Protein AF-A0A450UM83-F1 (afdb_monomer)

pLDDT: mean 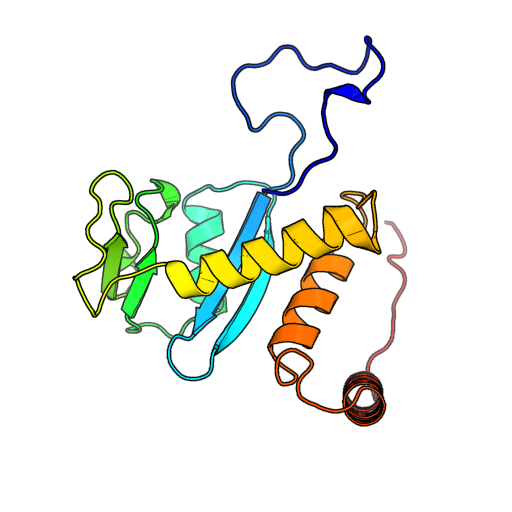79.52, std 19.43, range [33.66, 97.25]

Organism: NCBI:txid2126342

Solvent-accessible surface area (backbone atoms only — not comparable to full-atom values): 10551 Å² total; per-residue (Å²): 101,57,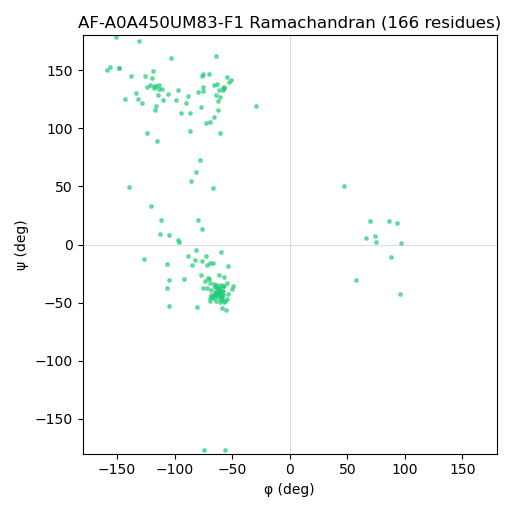63,78,64,75,88,78,53,60,79,94,72,61,78,94,60,74,87,94,54,83,87,44,50,34,54,52,72,51,56,46,84,87,84,54,46,49,50,61,48,70,37,96,60,74,44,40,68,58,47,47,50,58,43,62,80,72,42,68,78,63,43,78,46,72,42,60,78,54,72,29,61,66,62,43,53,80,73,45,30,44,66,48,68,38,69,84,91,50,94,71,88,77,52,97,82,65,73,58,64,70,53,51,51,54,52,51,52,54,52,48,41,42,67,74,74,58,69,65,78,54,78,94,51,41,54,62,52,44,51,52,51,32,49,41,50,56,53,55,58,70,72,49,56,67,68,62,52,49,52,52,52,54,60,70,42,66,96,61,76,91,73,76,86,76,84,128

InterPro domains:
  IPR024445 ISXO2-like transposase domain [PF12762] (6-138)
  IPR024445 ISXO2-like transposase domain [SM01126] (1-138)
  IPR053164 IS1016-like transposase [PTHR47163] (12-142)

Nearest PDB structures (foldseek):
  3hph-assembly1_C  TM=6.020E-01  e=1.389E-03  Visna/maedi virus EV1 KV1772
  3hpg-assembly3_D  TM=5.990E-01  e=3.647E-03  Visna/maedi virus EV1 KV1772
  8t5b-assembly1_B  TM=5.863E-01  e=1.239E-02  Human immunodeficiency virus 1
  5tsr-assembly1_C  TM=3.150E-01  e=8.673E-01  Homo sapiens
  1r6h-assembly1_A  TM=2.202E-01  e=7.150E-01  Homo sapiens

Mean predicted aligned error: 9.73 Å

Radius of gyration: 18.13 Å; Cα contacts (8 Å, |Δi|>4): 156; chains: 1; bounding box: 44×52×47 Å

Structure (mmCIF, N/CA/C/O backbone):
data_AF-A0A450UM83-F1
#
_entry.id   AF-A0A450UM83-F1
#
loop_
_atom_site.group_PDB
_atom_site.id
_atom_site.type_symbol
_atom_site.label_atom_id
_atom_site.label_alt_id
_atom_site.label_comp_id
_atom_site.label_asym_id
_atom_site.label_entity_id
_atom_site.label_seq_id
_atom_site.pdbx_PDB_ins_code
_atom_site.Cartn_x
_atom_site.Cartn_y
_atom_site.Cartn_z
_atom_site.occupancy
_atom_site.B_iso_or_equiv
_atom_site.auth_seq_id
_atom_site.auth_comp_id
_atom_site.auth_asym_id
_atom_site.auth_atom_id
_atom_site.pdbx_PDB_model_num
ATOM 1 N N . MET A 1 1 ? 5.586 0.753 8.934 1.00 50.22 1 MET A N 1
ATOM 2 C CA . MET A 1 1 ? 6.547 1.752 9.469 1.00 50.22 1 MET A CA 1
ATOM 3 C C . MET A 1 1 ? 7.963 1.408 9.033 1.00 50.22 1 MET A C 1
ATOM 5 O O . MET A 1 1 ? 8.400 0.283 9.270 1.00 50.22 1 MET A O 1
ATOM 9 N N . LEU A 1 2 ? 8.671 2.368 8.437 1.00 37.97 2 LEU A N 1
ATOM 10 C CA . LEU A 1 2 ? 10.091 2.274 8.068 1.00 37.97 2 LEU A CA 1
ATOM 11 C C . LEU A 1 2 ? 10.855 3.401 8.763 1.00 37.97 2 LEU A C 1
ATOM 13 O O . LEU A 1 2 ? 10.357 4.521 8.864 1.00 37.97 2 LEU A O 1
ATOM 17 N N . ALA A 1 3 ? 12.029 3.092 9.313 1.00 38.59 3 ALA A N 1
ATOM 18 C CA . ALA A 1 3 ? 12.852 4.088 9.984 1.00 38.59 3 ALA A CA 1
ATOM 19 C C . ALA A 1 3 ? 14.315 3.678 10.086 1.00 38.59 3 ALA A C 1
ATOM 21 O O . ALA A 1 3 ? 14.638 2.505 10.279 1.00 38.59 3 ALA A O 1
ATOM 22 N N . GLU A 1 4 ? 15.162 4.700 10.095 1.00 33.66 4 GLU A N 1
ATOM 23 C CA . GLU A 1 4 ? 16.556 4.634 10.499 1.00 33.66 4 GLU A CA 1
ATOM 24 C C . GLU A 1 4 ? 16.690 4.109 11.943 1.00 33.66 4 GLU A C 1
ATOM 26 O O . GLU A 1 4 ? 15.942 4.495 12.854 1.00 33.66 4 GLU A O 1
ATOM 31 N N . LYS A 1 5 ? 17.637 3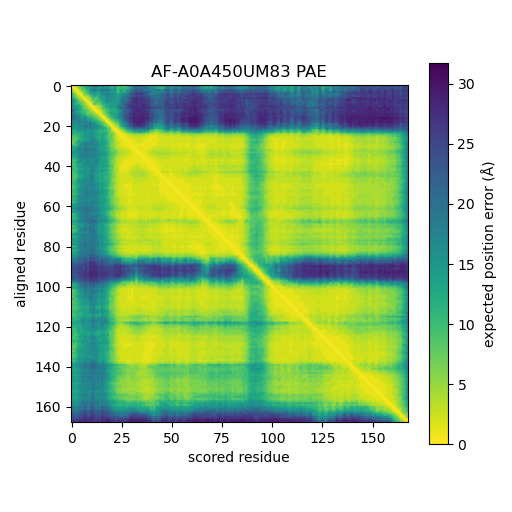.191 12.180 1.00 34.56 5 LYS A N 1
ATOM 32 C CA . LYS A 1 5 ? 17.867 2.613 13.514 1.00 34.56 5 LYS A CA 1
ATOM 33 C C . LYS A 1 5 ? 18.287 3.724 14.487 1.00 34.56 5 LYS A C 1
ATOM 35 O O . LYS A 1 5 ? 19.329 4.346 14.310 1.00 34.56 5 LYS A O 1
ATOM 40 N N . LYS A 1 6 ? 17.549 3.897 15.597 1.00 38.41 6 LYS A N 1
ATOM 41 C CA . LYS A 1 6 ? 17.867 4.867 16.676 1.00 38.41 6 LYS A CA 1
ATOM 42 C C . LYS A 1 6 ? 19.289 4.731 17.254 1.00 38.41 6 LYS A C 1
ATOM 44 O O . LYS A 1 6 ? 19.766 5.672 17.886 1.00 38.41 6 LYS A O 1
ATOM 49 N N . LYS A 1 7 ? 19.963 3.590 17.047 1.00 35.62 7 LYS A N 1
ATOM 50 C CA . LYS A 1 7 ? 21.360 3.364 17.454 1.00 35.62 7 LYS A CA 1
ATOM 51 C C . LYS A 1 7 ? 22.336 4.335 16.763 1.00 35.62 7 LYS A C 1
ATOM 53 O O . LYS A 1 7 ? 23.326 4.693 17.383 1.00 35.62 7 LYS A O 1
ATOM 58 N N . ASN A 1 8 ? 21.995 4.842 15.573 1.00 46.19 8 ASN A N 1
ATOM 59 C CA . ASN A 1 8 ? 22.863 5.708 14.762 1.00 46.19 8 ASN A CA 1
ATOM 60 C C . ASN A 1 8 ? 22.580 7.218 14.932 1.00 46.19 8 ASN A C 1
ATOM 62 O O . ASN A 1 8 ? 23.196 8.039 14.260 1.00 46.19 8 ASN A O 1
ATOM 66 N N . LYS A 1 9 ? 21.658 7.621 15.824 1.00 43.34 9 LYS A N 1
ATOM 67 C CA . LYS A 1 9 ? 21.389 9.045 16.105 1.00 43.34 9 LYS A CA 1
ATOM 68 C C . LYS A 1 9 ? 22.309 9.576 17.209 1.00 43.34 9 LYS A C 1
ATOM 70 O O . LYS A 1 9 ? 22.338 9.015 18.306 1.00 43.34 9 LYS A O 1
ATOM 75 N N . HIS A 1 10 ? 22.983 10.697 16.928 1.00 42.69 10 HIS A N 1
ATOM 76 C CA . HIS A 1 10 ? 23.753 11.485 17.898 1.00 42.69 10 HIS A CA 1
ATOM 77 C C . HIS A 1 10 ? 22.906 11.802 19.142 1.00 42.69 10 HIS A C 1
ATOM 79 O O . HIS A 1 10 ? 21.707 12.069 19.022 1.00 42.69 10 HIS A O 1
ATOM 85 N N . GLY A 1 11 ? 23.523 11.764 20.330 1.00 50.34 11 GLY A N 1
ATOM 86 C CA . GLY A 1 11 ? 22.839 11.817 21.633 1.00 50.34 11 GLY A CA 1
ATOM 87 C C . GLY A 1 11 ? 21.824 12.955 21.777 1.00 50.34 11 GLY A C 1
ATOM 88 O O . GLY A 1 11 ? 20.723 12.722 22.270 1.00 50.34 11 GLY A O 1
ATOM 89 N N . ASN A 1 12 ? 22.133 14.131 21.224 1.00 51.12 12 ASN A N 1
ATOM 90 C CA . ASN A 1 12 ? 21.273 15.318 21.278 1.00 51.12 12 ASN A CA 1
ATOM 91 C C . ASN A 1 12 ? 20.020 15.265 20.380 1.00 51.12 12 ASN A C 1
ATOM 93 O O . ASN A 1 12 ? 19.141 16.107 20.503 1.00 51.12 12 ASN A O 1
ATOM 97 N N . LYS A 1 13 ? 19.900 14.277 19.480 1.00 52.06 13 LYS A N 1
ATOM 98 C CA . LYS A 1 13 ? 18.728 14.084 18.598 1.00 52.06 13 LYS A CA 1
ATOM 99 C C . LYS A 1 13 ? 17.830 12.916 19.034 1.00 52.06 13 LYS A C 1
ATOM 101 O O . LYS A 1 13 ? 16.921 12.517 18.297 1.00 52.06 13 LYS A O 1
ATOM 106 N N . LYS A 1 14 ? 18.079 12.317 20.205 1.00 47.97 14 LYS A N 1
ATOM 107 C CA . LYS A 1 14 ? 17.254 11.226 20.748 1.00 47.97 14 LYS A CA 1
ATOM 108 C C . LYS A 1 14 ? 16.076 11.794 21.542 1.00 47.97 14 LYS A C 1
ATOM 110 O O . LYS A 1 14 ? 16.195 12.075 22.727 1.00 47.97 14 LYS A O 1
ATOM 115 N N . LEU A 1 15 ? 14.910 11.884 20.902 1.00 51.03 15 LEU A N 1
ATOM 116 C CA . LEU A 1 15 ? 13.649 12.169 21.592 1.00 51.03 15 LEU A CA 1
ATOM 117 C C . LEU A 1 15 ? 13.331 11.037 22.589 1.00 51.03 15 LEU A C 1
ATOM 119 O O . LEU A 1 15 ? 13.133 9.880 22.189 1.00 51.03 15 LEU A O 1
ATOM 123 N N . ARG A 1 16 ? 13.306 11.382 23.883 1.00 43.75 16 ARG A N 1
ATOM 124 C CA . ARG A 1 16 ? 12.926 10.517 25.013 1.00 43.75 16 ARG A CA 1
ATOM 125 C C . ARG A 1 16 ? 11.401 10.457 25.149 1.00 43.75 16 ARG A C 1
ATOM 127 O O . ARG A 1 16 ? 10.838 10.887 26.142 1.00 43.75 16 ARG A O 1
ATOM 134 N N . ALA A 1 17 ? 10.732 9.939 24.130 1.00 44.69 17 ALA A N 1
ATOM 135 C CA . ALA A 1 17 ? 9.316 9.597 24.203 1.00 44.69 17 ALA A CA 1
ATOM 136 C C . ALA A 1 17 ? 9.160 8.096 23.928 1.00 44.69 17 ALA A C 1
ATOM 138 O O . ALA A 1 17 ? 9.936 7.518 23.156 1.00 44.69 17 ALA A O 1
ATOM 139 N N . GLY A 1 18 ? 8.220 7.474 24.641 1.00 41.22 18 GLY A N 1
ATOM 140 C CA . GLY A 1 18 ? 8.021 6.030 24.755 1.00 41.22 18 GLY A CA 1
ATOM 141 C C . GLY A 1 18 ? 7.817 5.255 23.443 1.00 41.22 18 GLY A C 1
ATOM 142 O O . GLY A 1 18 ? 7.944 5.763 22.331 1.00 41.22 18 GLY A O 1
ATOM 143 N N . ARG A 1 19 ? 7.570 3.951 23.620 1.00 40.50 19 ARG A N 1
ATOM 144 C CA . ARG A 1 19 ? 7.626 2.852 22.636 1.00 40.50 19 ARG A CA 1
ATOM 145 C C . ARG A 1 19 ? 7.330 3.234 21.168 1.00 40.50 19 ARG A C 1
ATOM 147 O O . ARG A 1 19 ? 6.223 3.576 20.782 1.00 40.50 19 ARG A O 1
ATOM 154 N N . GLY A 1 20 ? 8.329 2.998 20.312 1.00 45.00 20 GLY A N 1
ATOM 155 C CA . GLY A 1 20 ? 8.117 2.434 18.972 1.00 45.00 20 GLY A CA 1
ATOM 156 C C . GLY A 1 20 ? 8.015 3.385 17.775 1.00 45.00 20 GLY A C 1
ATOM 157 O O . GLY A 1 20 ? 8.634 3.070 16.753 1.00 45.00 20 GLY A O 1
ATOM 158 N N . ALA A 1 21 ? 7.304 4.512 17.882 1.00 49.56 21 ALA A N 1
ATOM 159 C CA . ALA A 1 21 ? 6.915 5.332 16.718 1.00 49.56 21 ALA A CA 1
ATOM 160 C C . ALA A 1 21 ? 7.688 6.654 16.552 1.00 49.56 21 ALA A C 1
ATOM 162 O O . ALA A 1 21 ? 7.711 7.233 15.470 1.00 49.56 21 ALA A O 1
ATOM 163 N N . VAL A 1 22 ? 8.367 7.128 17.599 1.00 45.16 22 VAL A N 1
ATOM 164 C CA . VAL A 1 22 ? 8.997 8.456 17.594 1.00 45.16 22 VAL A CA 1
ATOM 165 C C . VAL A 1 22 ? 10.137 8.521 16.570 1.00 45.16 22 VAL A C 1
ATOM 167 O O . VAL A 1 22 ? 11.195 7.907 16.767 1.00 45.16 22 VAL A O 1
ATOM 170 N N . GLY A 1 23 ? 9.909 9.282 15.496 1.00 58.28 23 GLY A N 1
ATOM 171 C CA . GLY A 1 23 ? 10.834 9.483 14.378 1.00 58.28 23 GLY A CA 1
ATOM 172 C C . GLY A 1 23 ? 10.756 8.426 13.273 1.00 58.28 23 GLY A C 1
ATOM 173 O O . GLY A 1 23 ? 11.740 8.265 12.551 1.00 58.28 23 GLY A O 1
ATOM 174 N N . LYS A 1 24 ? 9.648 7.678 13.170 1.00 71.50 24 LYS A N 1
ATOM 175 C CA . LYS A 1 24 ? 9.405 6.707 12.094 1.00 71.50 24 LYS A CA 1
ATOM 176 C C . LYS A 1 24 ? 8.285 7.191 11.182 1.00 71.50 24 LYS A C 1
ATOM 178 O O . LYS A 1 24 ? 7.226 7.549 11.683 1.00 71.50 24 LYS A O 1
ATOM 183 N N . GLN A 1 25 ? 8.491 7.117 9.870 1.00 84.81 25 GLN A N 1
ATOM 184 C CA . GLN A 1 25 ? 7.424 7.393 8.914 1.00 84.81 25 GLN A CA 1
ATOM 185 C C . GLN A 1 25 ? 6.516 6.161 8.797 1.00 84.81 25 GLN A C 1
ATOM 187 O O . GLN A 1 25 ? 6.985 5.016 8.655 1.00 84.81 25 GLN A O 1
ATOM 192 N N . ALA A 1 26 ? 5.207 6.381 8.890 1.00 89.38 26 ALA A N 1
ATOM 193 C CA . ALA A 1 26 ? 4.226 5.345 8.628 1.00 89.38 26 ALA A CA 1
ATOM 194 C C . ALA A 1 26 ? 4.086 5.131 7.115 1.00 89.38 26 ALA A C 1
ATOM 196 O O . ALA A 1 26 ? 4.237 6.044 6.310 1.00 89.38 26 ALA A O 1
ATOM 197 N N . VAL A 1 27 ? 3.858 3.874 6.746 1.00 91.31 27 VAL A N 1
ATOM 198 C CA . VAL A 1 27 ? 3.611 3.454 5.367 1.00 91.31 27 VAL A CA 1
ATOM 199 C C . VAL A 1 27 ? 2.414 2.535 5.433 1.00 91.31 27 VAL A C 1
ATOM 201 O O . VAL A 1 27 ? 2.397 1.632 6.279 1.00 91.31 27 VAL A O 1
ATOM 204 N N . VAL A 1 28 ? 1.441 2.807 4.579 1.00 93.62 28 VAL A N 1
ATOM 205 C CA . VAL A 1 28 ? 0.189 2.068 4.458 1.00 93.62 28 VAL A CA 1
ATOM 206 C C . VAL A 1 28 ? 0.131 1.497 3.052 1.00 93.62 28 VAL A C 1
ATOM 208 O O . VAL A 1 28 ? 0.717 2.054 2.124 1.00 93.62 28 VAL A O 1
ATOM 211 N N . GLY A 1 29 ? -0.514 0.348 2.897 1.00 94.69 29 GLY A N 1
ATOM 212 C CA . GLY A 1 29 ? -0.662 -0.272 1.596 1.00 94.69 29 GLY A CA 1
ATOM 213 C C . GLY A 1 29 ? -1.849 -1.208 1.533 1.00 94.69 29 GLY A C 1
ATOM 214 O O . GLY A 1 29 ? -2.263 -1.782 2.539 1.00 94.69 29 GLY A O 1
ATOM 215 N N . ILE A 1 30 ? -2.357 -1.346 0.319 1.00 95.62 30 ILE A N 1
ATOM 216 C CA . ILE A 1 30 ? -3.451 -2.210 -0.085 1.00 95.62 30 ILE A CA 1
ATOM 217 C C . ILE A 1 30 ? -2.876 -3.215 -1.063 1.00 95.62 30 ILE A C 1
ATOM 219 O O . ILE A 1 30 ? -2.095 -2.862 -1.949 1.00 95.62 30 ILE A O 1
ATOM 223 N N . ARG A 1 31 ? -3.267 -4.472 -0.895 1.00 94.75 31 ARG A N 1
ATOM 224 C CA . ARG A 1 31 ? -2.978 -5.521 -1.858 1.00 94.75 31 ARG A CA 1
ATOM 225 C C . ARG A 1 31 ? -4.269 -6.233 -2.205 1.00 94.75 31 ARG A C 1
ATOM 227 O O . ARG A 1 31 ? -4.900 -6.811 -1.322 1.00 94.75 31 ARG A O 1
ATOM 234 N N . GLU A 1 32 ? -4.612 -6.226 -3.480 1.00 94.38 32 GLU A N 1
ATOM 235 C CA . GLU A 1 32 ? -5.712 -7.026 -3.998 1.00 94.38 32 GLU A CA 1
ATOM 236 C C . GLU A 1 32 ? -5.365 -8.518 -3.876 1.00 94.38 32 GLU A C 1
ATOM 238 O O . GLU A 1 32 ? -4.223 -8.929 -4.117 1.00 94.38 32 GLU A O 1
ATOM 243 N N . ARG A 1 33 ? -6.322 -9.344 -3.443 1.00 89.50 33 ARG A N 1
ATOM 244 C CA . ARG A 1 33 ? -6.064 -10.768 -3.186 1.00 89.50 33 ARG A CA 1
ATOM 245 C C . ARG A 1 33 ? -5.797 -11.545 -4.471 1.00 89.50 33 ARG A C 1
ATOM 247 O O . ARG A 1 33 ? -4.810 -12.283 -4.497 1.00 89.50 33 ARG A O 1
ATOM 254 N N . ASP A 1 34 ? -6.618 -11.321 -5.493 1.00 88.62 34 ASP A N 1
ATOM 255 C CA . ASP A 1 34 ? -6.659 -12.152 -6.698 1.00 88.62 34 ASP A CA 1
ATOM 256 C C . ASP A 1 34 ? -5.549 -11.788 -7.681 1.00 88.62 34 ASP A C 1
ATOM 258 O O . ASP A 1 34 ? -4.730 -12.631 -8.045 1.00 88.62 34 ASP A O 1
ATOM 262 N N . THR A 1 35 ? -5.449 -10.510 -8.052 1.00 90.88 35 THR A N 1
ATOM 263 C CA . THR A 1 35 ? -4.404 -10.048 -8.981 1.00 90.88 35 THR A CA 1
ATOM 264 C C . THR A 1 35 ? -3.041 -9.915 -8.303 1.00 90.88 35 THR A C 1
ATOM 266 O O . THR A 1 35 ? -1.996 -9.987 -8.950 1.00 90.88 35 THR A O 1
ATOM 269 N N . GLY A 1 36 ? -3.028 -9.695 -6.985 1.00 90.44 36 GLY A N 1
ATOM 270 C CA . GLY A 1 36 ? -1.822 -9.343 -6.247 1.00 90.44 36 GLY A CA 1
ATOM 271 C C . GLY A 1 36 ? -1.346 -7.906 -6.455 1.00 90.44 36 GLY A C 1
ATOM 272 O O . GLY A 1 36 ? -0.267 -7.587 -5.952 1.00 90.44 36 GLY A O 1
ATOM 273 N N . THR A 1 37 ? -2.125 -7.061 -7.140 1.00 94.31 37 THR A N 1
ATOM 274 C CA . THR A 1 37 ? -1.827 -5.638 -7.350 1.00 94.31 37 THR A CA 1
ATOM 275 C C . THR A 1 37 ? -1.671 -4.919 -6.018 1.00 94.31 37 THR A C 1
ATOM 277 O O . THR A 1 37 ? -2.473 -5.092 -5.099 1.00 94.31 37 THR A O 1
ATOM 280 N N . VAL A 1 38 ? -0.626 -4.104 -5.913 1.00 95.94 38 VAL A N 1
ATOM 281 C CA . VAL A 1 38 ? -0.253 -3.375 -4.705 1.00 95.94 38 VAL A CA 1
ATOM 282 C C . VAL A 1 38 ? -0.320 -1.877 -4.952 1.00 95.94 38 VAL A C 1
ATOM 284 O O . VAL A 1 38 ?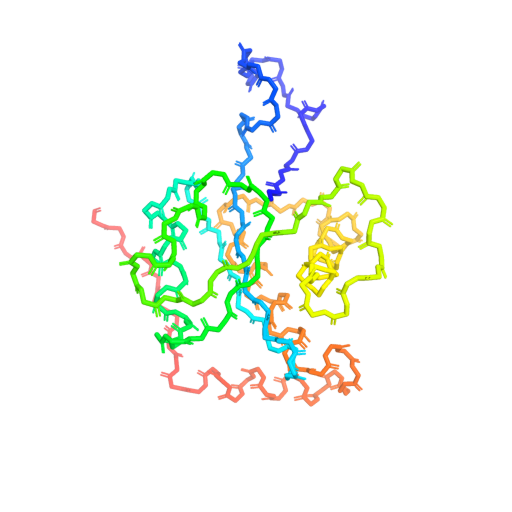 0.249 -1.369 -5.919 1.00 95.94 38 VAL A O 1
ATOM 287 N N . LYS A 1 39 ? -0.923 -1.159 -4.007 1.00 95.69 39 LYS A N 1
ATOM 288 C CA . LYS A 1 39 ? -0.786 0.291 -3.865 1.00 95.69 39 LYS A CA 1
ATOM 289 C C . LYS A 1 39 ? -0.294 0.603 -2.461 1.00 95.69 39 LYS A C 1
ATOM 291 O O . LYS A 1 39 ? -0.768 0.005 -1.501 1.00 95.69 39 LYS A O 1
ATOM 296 N N . ALA A 1 40 ? 0.678 1.493 -2.323 1.00 95.75 40 ALA A N 1
ATOM 297 C CA . ALA A 1 40 ? 1.210 1.873 -1.022 1.00 95.75 40 ALA A CA 1
ATOM 298 C C . ALA A 1 40 ? 1.662 3.329 -1.031 1.00 95.75 40 ALA A C 1
ATOM 300 O O . ALA A 1 40 ? 2.058 3.849 -2.070 1.00 95.75 40 ALA A O 1
ATOM 301 N N . SER A 1 41 ? 1.615 3.973 0.129 1.00 92.56 41 SER A N 1
ATOM 302 C CA . SER A 1 41 ? 2.011 5.367 0.297 1.00 92.56 41 SER A CA 1
ATOM 303 C C . SER A 1 41 ? 2.587 5.613 1.689 1.00 92.56 41 SER A C 1
ATOM 305 O O . SER A 1 41 ? 2.277 4.919 2.666 1.00 92.56 41 SER A O 1
ATOM 307 N N . ALA A 1 42 ? 3.472 6.604 1.782 1.00 92.00 42 ALA A N 1
ATOM 308 C CA . ALA A 1 42 ? 3.880 7.149 3.067 1.00 92.00 42 ALA A CA 1
ATOM 309 C C . ALA A 1 42 ? 2.751 8.033 3.611 1.00 92.00 42 ALA A C 1
ATOM 311 O O . ALA A 1 42 ? 2.204 8.853 2.881 1.00 92.00 42 ALA A O 1
ATOM 312 N N . VAL A 1 43 ? 2.437 7.884 4.896 1.00 89.69 43 VAL A N 1
ATOM 313 C CA . VAL A 1 43 ? 1.388 8.654 5.581 1.00 89.69 43 VAL A CA 1
ATOM 314 C C . VAL A 1 43 ? 1.961 9.325 6.823 1.00 89.69 43 VAL A C 1
ATOM 316 O O . VAL A 1 43 ? 2.860 8.768 7.463 1.00 89.69 43 VAL A O 1
ATOM 319 N N . SER A 1 44 ? 1.481 10.526 7.145 1.00 86.62 44 SER A N 1
ATOM 320 C CA . SER A 1 44 ? 1.907 11.311 8.317 1.00 86.62 44 SER A CA 1
ATOM 321 C C . SER A 1 44 ? 1.586 10.614 9.635 1.00 86.62 44 SER A C 1
ATOM 323 O O . SER A 1 44 ? 2.359 10.683 10.590 1.00 86.62 44 SER A O 1
ATOM 325 N N . ASP A 1 45 ? 0.465 9.906 9.666 1.00 87.81 45 ASP A N 1
ATOM 326 C CA . ASP A 1 45 ? -0.093 9.260 10.840 1.00 87.81 45 ASP A CA 1
ATOM 327 C C . ASP A 1 45 ? -0.902 8.020 10.436 1.00 87.81 45 ASP A C 1
ATOM 329 O O . ASP A 1 45 ? -1.005 7.655 9.269 1.00 87.81 45 ASP A O 1
ATOM 333 N N . THR A 1 46 ? -1.433 7.326 11.436 1.00 90.06 46 THR A N 1
ATOM 334 C CA . THR A 1 46 ? -2.275 6.131 11.253 1.00 90.06 46 THR A CA 1
ATOM 335 C C . THR A 1 46 ? -3.654 6.355 11.865 1.00 90.06 46 THR A C 1
ATOM 337 O O . THR A 1 46 ? -4.258 5.439 12.425 1.00 90.06 46 THR A O 1
ATOM 340 N N . THR A 1 47 ? -4.127 7.603 11.822 1.00 92.69 47 THR A N 1
ATOM 341 C CA . THR A 1 47 ? -5.468 7.958 12.292 1.00 92.69 47 THR A CA 1
ATOM 342 C C . THR A 1 47 ? -6.533 7.272 11.443 1.00 92.69 47 THR A C 1
ATOM 344 O O . THR A 1 47 ? -6.270 6.776 10.344 1.00 92.69 47 THR A O 1
ATOM 347 N N 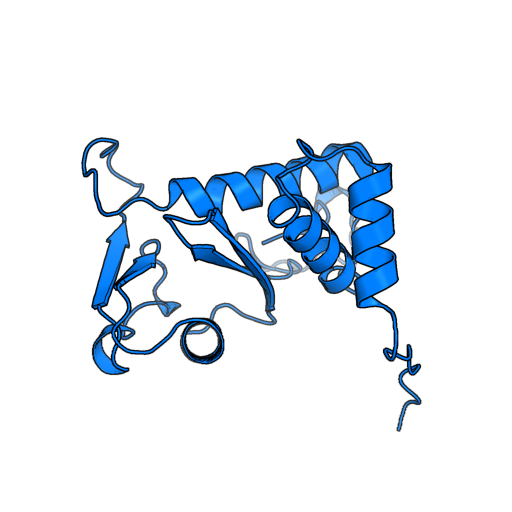. ARG A 1 48 ? -7.750 7.207 11.979 1.00 94.50 48 ARG A N 1
ATOM 348 C CA . ARG A 1 48 ? -8.886 6.605 11.280 1.00 94.50 48 ARG A CA 1
ATOM 349 C C . ARG A 1 48 ? -9.191 7.372 9.999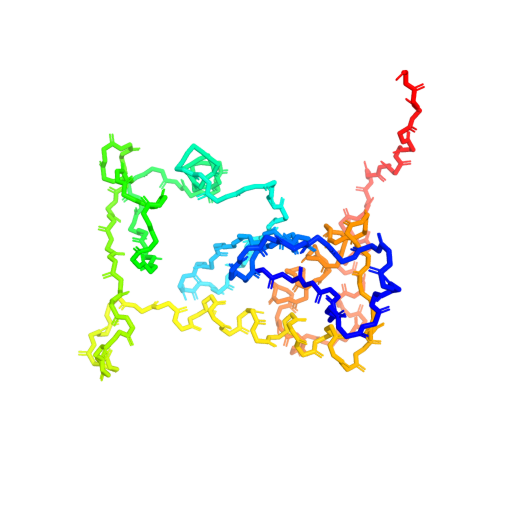 1.00 94.50 48 ARG A C 1
ATOM 351 O O . ARG A 1 48 ? -9.399 6.749 8.972 1.00 94.50 48 ARG A O 1
ATOM 358 N N . GLU A 1 49 ? -9.138 8.696 10.059 1.00 95.06 49 GLU A N 1
ATOM 359 C CA . GLU A 1 49 ? -9.322 9.607 8.932 1.00 95.06 49 GLU A CA 1
ATOM 360 C C . GLU A 1 49 ? -8.348 9.265 7.797 1.00 95.06 49 GLU A C 1
ATOM 362 O O . GLU A 1 49 ? -8.778 8.914 6.702 1.00 95.06 49 GLU A O 1
ATOM 367 N N . THR A 1 50 ? -7.044 9.241 8.090 1.00 93.94 50 THR A N 1
ATOM 368 C CA . THR A 1 50 ? -6.002 8.918 7.104 1.00 93.94 50 THR A CA 1
ATOM 369 C C . THR A 1 50 ? -6.176 7.521 6.505 1.00 93.94 50 THR A C 1
ATOM 371 O O . THR A 1 50 ? -6.039 7.338 5.295 1.00 93.94 50 THR A O 1
ATOM 374 N N . LEU A 1 51 ? -6.476 6.512 7.329 1.00 95.06 51 LEU A N 1
ATOM 375 C CA . LEU A 1 51 ? -6.637 5.136 6.850 1.00 95.06 51 LEU A CA 1
ATOM 376 C C . LEU A 1 51 ? -7.928 4.940 6.048 1.00 95.06 51 LEU A C 1
ATOM 378 O O . LEU A 1 51 ? -7.911 4.207 5.062 1.00 95.06 51 LEU A O 1
ATOM 382 N N . HIS A 1 52 ? -9.024 5.590 6.439 1.00 96.19 52 HIS A N 1
ATOM 383 C CA . HIS A 1 52 ? -10.299 5.533 5.722 1.00 96.19 52 HIS A CA 1
ATOM 384 C C . HIS A 1 52 ? -10.188 6.211 4.360 1.00 96.19 52 HIS A C 1
ATOM 386 O O . HIS A 1 52 ? -10.580 5.589 3.378 1.00 96.19 52 HIS A O 1
ATOM 392 N N . SER A 1 53 ? -9.576 7.399 4.275 1.00 95.62 53 SER A N 1
ATOM 393 C CA . SER A 1 53 ? -9.290 8.064 2.993 1.00 95.62 53 SER A CA 1
ATOM 394 C C . SER A 1 53 ? -8.434 7.190 2.080 1.00 95.62 53 SER A C 1
ATOM 396 O O . SER A 1 53 ? -8.736 7.015 0.905 1.00 95.62 53 SER A O 1
ATOM 398 N N . MET A 1 54 ? -7.400 6.552 2.635 1.00 94.69 54 MET A N 1
ATOM 399 C CA . MET A 1 54 ? -6.546 5.649 1.866 1.00 94.69 54 MET A CA 1
ATOM 400 C C . MET A 1 54 ? -7.337 4.459 1.305 1.00 94.69 54 MET A C 1
ATOM 402 O O . MET A 1 54 ? -7.104 4.056 0.171 1.00 94.69 54 MET A O 1
ATOM 406 N N . VAL A 1 55 ? -8.288 3.898 2.054 1.00 95.75 55 VAL A N 1
ATOM 407 C CA . VAL A 1 55 ? -9.161 2.839 1.527 1.00 95.75 55 VAL A CA 1
ATOM 408 C C . VAL A 1 55 ? -10.115 3.401 0.471 1.00 95.75 55 VAL A C 1
ATOM 410 O O . VAL A 1 55 ? -10.191 2.836 -0.616 1.00 95.75 55 VAL A O 1
ATOM 413 N N . SER A 1 56 ? -10.794 4.517 0.736 1.00 96.25 56 SER A N 1
ATOM 414 C CA . SER A 1 56 ? -11.843 5.032 -0.151 1.00 96.25 56 SER A CA 1
ATOM 415 C C . SER A 1 56 ? -11.352 5.570 -1.486 1.00 96.25 56 SER A C 1
ATOM 417 O O . SER A 1 56 ? -12.017 5.387 -2.502 1.00 96.25 56 SER A O 1
ATOM 419 N N . GLU A 1 57 ? -10.157 6.147 -1.524 1.00 96.12 57 GLU A N 1
ATOM 420 C CA . GLU A 1 57 ? -9.535 6.623 -2.762 1.00 96.12 57 GLU A CA 1
ATOM 421 C C . GLU A 1 57 ? -9.049 5.482 -3.671 1.00 96.12 57 GLU A C 1
ATOM 423 O O . GLU A 1 57 ? -8.753 5.704 -4.846 1.00 96.12 57 GLU A O 1
ATOM 428 N N . ASN A 1 58 ? -8.903 4.268 -3.131 1.00 95.44 58 ASN A N 1
ATOM 429 C CA . ASN A 1 58 ? -8.174 3.179 -3.787 1.00 95.44 58 ASN A CA 1
ATOM 430 C C . ASN A 1 58 ? -8.962 1.878 -3.917 1.00 95.44 58 ASN A C 1
ATOM 432 O O . ASN A 1 58 ? -8.527 0.979 -4.636 1.00 95.44 58 ASN A O 1
ATOM 436 N N . VAL A 1 59 ? -10.089 1.762 -3.220 1.00 95.62 59 VAL A N 1
ATOM 437 C CA . VAL A 1 59 ? -10.918 0.561 -3.168 1.00 95.62 59 VAL A CA 1
ATOM 438 C C . VAL A 1 59 ? -12.362 0.959 -3.412 1.00 95.62 59 VAL A C 1
ATOM 440 O O . VAL A 1 59 ? -12.922 1.791 -2.694 1.00 95.62 59 VAL A O 1
ATOM 443 N N . ALA A 1 60 ? -12.981 0.318 -4.401 1.00 96.44 60 ALA A N 1
ATOM 444 C CA . ALA A 1 60 ? -14.385 0.526 -4.715 1.00 96.44 60 ALA A CA 1
ATOM 445 C C . ALA A 1 60 ? -15.272 0.233 -3.493 1.00 96.44 60 ALA A C 1
ATOM 447 O O . ALA A 1 60 ? -15.098 -0.783 -2.811 1.00 96.44 60 ALA A O 1
ATOM 448 N N . THR A 1 61 ? -16.232 1.114 -3.219 1.00 96.31 61 THR A N 1
ATOM 449 C CA . THR A 1 61 ? -17.244 0.911 -2.175 1.00 96.31 61 THR A CA 1
ATOM 450 C C . THR A 1 61 ? -17.977 -0.418 -2.391 1.00 96.31 61 THR A C 1
ATOM 452 O O . THR A 1 61 ? -18.192 -0.844 -3.523 1.00 96.31 61 THR A O 1
ATOM 455 N N . GLY A 1 62 ? -18.328 -1.103 -1.306 1.00 95.50 62 GLY A N 1
ATOM 456 C CA . GLY A 1 62 ? -18.917 -2.445 -1.315 1.00 95.50 62 GLY A CA 1
ATOM 457 C C . GLY A 1 62 ? -17.893 -3.584 -1.311 1.00 95.50 62 GLY A C 1
ATOM 458 O O . GLY A 1 62 ? -18.264 -4.729 -1.069 1.00 95.50 62 GLY A O 1
ATOM 459 N N . THR A 1 63 ? -16.604 -3.295 -1.522 1.00 95.81 63 THR A N 1
ATOM 460 C CA . THR A 1 63 ? -15.543 -4.316 -1.493 1.00 95.81 63 THR A CA 1
ATOM 461 C C . THR A 1 63 ? -15.300 -4.842 -0.076 1.00 95.81 63 THR A C 1
ATOM 463 O O . THR A 1 63 ? -15.363 -4.095 0.907 1.00 95.81 63 THR A O 1
ATOM 466 N N . THR A 1 64 ? -14.944 -6.125 0.029 1.00 94.88 64 THR A N 1
ATOM 467 C CA . THR A 1 64 ? -14.472 -6.719 1.283 1.00 94.88 64 THR A CA 1
ATOM 468 C C . THR A 1 64 ? -13.024 -6.326 1.581 1.00 94.88 64 THR A C 1
ATOM 470 O O . THR A 1 64 ? -12.099 -6.663 0.839 1.00 94.88 64 THR A O 1
ATOM 473 N N . VAL A 1 65 ? -12.815 -5.632 2.696 1.00 94.19 65 VAL A N 1
ATOM 474 C CA . VAL A 1 65 ? -11.511 -5.189 3.191 1.00 94.19 65 VAL A CA 1
ATOM 475 C C . VAL A 1 65 ? -11.099 -6.051 4.377 1.00 94.19 65 VAL A C 1
ATOM 477 O O . VAL A 1 65 ? -11.833 -6.192 5.351 1.00 94.19 65 VAL A O 1
ATOM 480 N N . TYR A 1 66 ? -9.876 -6.575 4.317 1.00 92.31 66 TYR A N 1
ATOM 481 C CA . TYR A 1 66 ? -9.265 -7.330 5.406 1.00 92.31 66 TYR A CA 1
ATOM 482 C C . TYR A 1 66 ? -8.121 -6.530 6.020 1.00 92.31 66 TYR A C 1
ATOM 484 O O . TYR A 1 66 ? -7.178 -6.166 5.315 1.00 92.31 66 TYR A O 1
ATOM 492 N N . SER A 1 67 ? -8.165 -6.296 7.330 1.00 90.06 67 SER A N 1
ATOM 493 C CA . SER A 1 67 ? -7.093 -5.598 8.053 1.00 90.06 67 SER A CA 1
ATOM 494 C C . SER A 1 67 ? -6.656 -6.345 9.310 1.00 90.06 67 SER A C 1
ATOM 496 O O . SER A 1 67 ? -7.245 -7.348 9.706 1.00 90.06 67 SER A O 1
ATOM 498 N N . ASP A 1 68 ? -5.619 -5.842 9.975 1.00 83.75 68 ASP A N 1
ATOM 499 C CA . ASP A 1 68 ? -5.340 -6.213 11.361 1.00 83.75 68 ASP A CA 1
ATOM 500 C C . ASP A 1 68 ? -6.333 -5.525 12.326 1.00 83.75 68 ASP A C 1
ATOM 502 O O . ASP A 1 68 ? -7.254 -4.812 11.914 1.00 83.75 68 ASP A O 1
ATOM 506 N N . LYS A 1 69 ? -6.141 -5.725 13.635 1.00 85.00 69 LYS A N 1
ATOM 507 C CA . LYS A 1 69 ? -6.950 -5.102 14.697 1.00 85.00 69 LYS A CA 1
ATOM 508 C C . LYS A 1 69 ? -6.553 -3.651 15.018 1.00 85.00 69 LYS A C 1
ATOM 510 O O . LYS A 1 69 ? -6.823 -3.172 16.124 1.00 85.00 69 LYS A O 1
ATOM 515 N N . HIS A 1 70 ? -5.881 -2.938 14.114 1.00 87.50 70 HIS A N 1
ATOM 516 C CA . HIS A 1 70 ? -5.536 -1.541 14.355 1.00 87.50 70 HIS A CA 1
ATOM 517 C C . HIS A 1 70 ? -6.805 -0.681 14.470 1.00 87.50 70 HIS A C 1
ATOM 519 O O . HIS A 1 70 ? -7.669 -0.702 13.595 1.00 87.50 70 HIS A O 1
ATOM 525 N N . LYS A 1 71 ? -6.908 0.120 15.542 1.00 90.25 71 LYS A N 1
ATOM 526 C CA . LYS A 1 71 ? -8.117 0.912 15.853 1.00 90.25 71 LYS A CA 1
ATOM 527 C C . LYS A 1 71 ? -8.534 1.862 14.730 1.00 90.25 71 LYS A C 1
ATOM 529 O O . LYS A 1 71 ? -9.711 2.163 14.600 1.00 90.25 71 LYS A O 1
ATOM 534 N N . GLY A 1 72 ? -7.582 2.320 13.920 1.00 91.50 72 GLY A N 1
ATOM 535 C CA . GLY A 1 72 ? -7.870 3.199 12.787 1.00 91.50 72 GLY A CA 1
ATOM 536 C C . GLY A 1 72 ? -8.683 2.546 11.658 1.00 91.50 72 GLY A C 1
ATOM 537 O O . GLY A 1 72 ? -9.261 3.269 10.861 1.00 91.50 72 GLY A O 1
ATOM 538 N N . TYR A 1 73 ? -8.798 1.214 11.603 1.00 92.44 73 TYR A N 1
ATOM 539 C CA . TYR A 1 73 ? -9.685 0.537 10.643 1.00 92.44 73 TYR A CA 1
ATOM 540 C C . TYR A 1 73 ? -11.113 0.337 11.167 1.00 92.44 73 TYR A C 1
ATOM 542 O O . TYR A 1 73 ? -12.005 -0.011 10.398 1.00 92.44 73 TYR A O 1
ATOM 550 N N . ILE A 1 74 ? -11.366 0.588 12.456 1.00 92.62 74 ILE A N 1
ATOM 551 C CA . ILE A 1 74 ? -12.721 0.515 13.012 1.00 92.62 74 ILE A CA 1
ATOM 552 C C . ILE A 1 74 ? -13.604 1.546 12.296 1.00 92.62 74 ILE A C 1
ATOM 554 O O . ILE A 1 74 ? -13.216 2.705 12.141 1.00 92.62 74 ILE A O 1
ATOM 558 N N . GLY A 1 75 ? -14.793 1.118 11.865 1.00 93.81 75 GLY A N 1
ATOM 559 C CA . GLY A 1 75 ? -15.775 1.970 11.188 1.00 93.81 75 GLY A CA 1
ATOM 560 C C . GLY A 1 75 ? -15.761 1.897 9.659 1.00 93.81 75 GLY A C 1
ATOM 561 O O . GLY A 1 75 ? -16.584 2.560 9.042 1.00 93.81 75 GLY A O 1
ATOM 562 N N . LEU A 1 76 ? -14.906 1.071 9.038 1.00 95.25 76 LEU A N 1
ATOM 563 C CA . LEU A 1 76 ? -14.958 0.840 7.583 1.00 95.25 76 LEU A CA 1
ATOM 564 C C . LEU A 1 76 ? -16.338 0.328 7.118 1.00 95.25 76 LEU A C 1
ATOM 566 O O . LEU A 1 76 ? -16.830 0.751 6.074 1.00 95.25 76 LEU A O 1
ATOM 570 N N . ASN A 1 77 ? -17.005 -0.494 7.939 1.00 95.38 77 ASN A N 1
ATOM 571 C CA . ASN A 1 77 ? -18.388 -0.930 7.704 1.00 95.38 77 ASN A CA 1
ATOM 572 C C . ASN A 1 77 ? -19.380 0.237 7.594 1.00 95.38 77 ASN A C 1
ATOM 574 O O . ASN A 1 77 ? -20.317 0.197 6.804 1.00 95.38 77 ASN A O 1
ATOM 578 N N . SER A 1 78 ? -19.160 1.302 8.365 1.00 95.62 78 SER A N 1
ATOM 579 C CA . SER A 1 78 ? -20.039 2.474 8.404 1.00 95.62 78 SER A CA 1
ATOM 580 C C . SER A 1 78 ? -19.884 3.388 7.189 1.00 95.62 78 SER A C 1
ATOM 582 O O . SER A 1 78 ? -20.739 4.239 6.973 1.00 95.62 78 SER A O 1
ATOM 584 N N . ILE A 1 79 ? -18.819 3.220 6.399 1.00 95.50 79 ILE A N 1
ATOM 585 C CA . ILE A 1 79 ? -18.560 4.005 5.183 1.00 95.50 79 ILE A CA 1
ATOM 586 C C . ILE A 1 79 ? -18.684 3.162 3.902 1.00 95.50 79 ILE A C 1
ATOM 588 O O . ILE A 1 79 ? -18.160 3.530 2.854 1.00 95.50 79 ILE A O 1
ATOM 592 N N . GLY A 1 80 ? -19.392 2.030 3.984 1.00 95.69 80 GLY A N 1
ATOM 593 C CA . GLY A 1 80 ? -19.802 1.248 2.817 1.00 95.69 80 GLY A CA 1
ATOM 594 C C . GLY A 1 80 ? -18.856 0.121 2.406 1.00 95.69 80 GLY A C 1
ATOM 595 O O . GLY A 1 80 ? -18.949 -0.338 1.272 1.00 95.69 80 GLY A O 1
ATOM 596 N N . TYR A 1 81 ? -17.962 -0.346 3.280 1.00 97.25 81 TYR A N 1
ATOM 597 C CA . TYR A 1 81 ? -17.159 -1.555 3.037 1.00 97.25 81 TYR A CA 1
ATOM 598 C C . TYR A 1 81 ? -17.695 -2.749 3.820 1.00 97.25 81 TYR A C 1
ATOM 600 O O . TYR A 1 81 ? -18.375 -2.580 4.825 1.00 97.25 81 TYR A O 1
ATOM 608 N N . VAL A 1 82 ? -17.339 -3.960 3.400 1.00 95.00 82 VAL A N 1
ATOM 609 C CA . VAL A 1 82 ? -17.449 -5.145 4.262 1.00 95.00 82 VAL A CA 1
ATOM 610 C C . VAL A 1 82 ? -16.090 -5.336 4.924 1.00 95.00 82 VAL A C 1
ATOM 612 O O . VAL A 1 82 ? -15.105 -5.576 4.235 1.00 95.00 82 VAL A O 1
ATOM 615 N N . HIS A 1 83 ? -15.986 -5.164 6.237 1.00 93.31 83 HIS A N 1
ATOM 616 C CA . HIS A 1 83 ? -14.708 -5.127 6.946 1.00 93.31 83 HIS A CA 1
ATOM 617 C C . HIS A 1 83 ? -14.552 -6.281 7.929 1.00 93.31 83 HIS A C 1
ATOM 619 O O . HIS A 1 83 ? -15.273 -6.364 8.924 1.00 93.31 83 HIS A O 1
ATOM 625 N N . ASP A 1 84 ? -13.521 -7.087 7.678 1.00 89.25 84 ASP A N 1
ATOM 626 C CA . ASP A 1 84 ? -13.081 -8.177 8.540 1.00 89.25 84 ASP A CA 1
ATOM 627 C C . ASP A 1 84 ? -11.693 -7.877 9.124 1.00 89.25 84 ASP A C 1
ATOM 629 O O . ASP A 1 84 ? -10.768 -7.441 8.428 1.00 89.25 84 ASP A O 1
ATOM 633 N N . SER A 1 85 ? -11.516 -8.158 10.417 1.00 83.75 85 SER A N 1
ATOM 634 C CA . SER A 1 85 ? -10.240 -7.954 11.114 1.00 83.75 85 SER A CA 1
ATOM 635 C C . SER A 1 85 ? -9.606 -9.273 11.554 1.00 83.75 85 SER A C 1
ATOM 637 O O . SER A 1 85 ? -10.259 -10.132 12.144 1.00 83.75 85 SER A O 1
ATOM 639 N N . VAL A 1 86 ? -8.307 -9.426 11.299 1.00 74.19 86 VAL A N 1
ATOM 640 C CA . VAL A 1 86 ? -7.549 -10.649 11.590 1.00 74.19 86 VAL A CA 1
ATOM 641 C C . VAL A 1 86 ? -6.792 -10.498 12.906 1.00 74.19 86 VAL A C 1
ATOM 643 O O . VAL A 1 86 ? -5.993 -9.569 13.092 1.00 74.19 86 VAL A O 1
ATOM 646 N N . ASN A 1 87 ? -7.020 -11.427 13.838 1.00 65.50 87 ASN A N 1
ATOM 647 C CA . ASN A 1 87 ? -6.281 -11.463 15.092 1.00 65.50 87 ASN A CA 1
ATOM 648 C C . ASN A 1 87 ? -4.975 -12.251 14.950 1.00 65.50 87 ASN A C 1
ATOM 650 O O . ASN A 1 87 ? -4.996 -13.467 14.836 1.00 65.50 87 ASN A O 1
ATOM 654 N N . HIS A 1 88 ? -3.834 -11.575 15.056 1.00 55.38 88 HIS A N 1
ATOM 655 C CA . HIS A 1 88 ? -2.521 -12.225 14.979 1.00 55.38 88 HIS A CA 1
ATOM 656 C C . HIS A 1 88 ? -2.094 -12.882 16.308 1.00 55.38 88 HIS A C 1
ATOM 658 O O . HIS A 1 88 ? -1.042 -13.514 16.373 1.00 55.38 88 HIS A O 1
ATOM 664 N N . SER A 1 89 ? -2.871 -12.720 17.391 1.00 52.59 89 SER A N 1
ATOM 665 C CA . SER A 1 89 ? -2.521 -13.241 18.722 1.00 52.59 89 SER A CA 1
ATOM 666 C C . SER A 1 89 ? -2.862 -14.720 18.929 1.00 52.59 89 SER A C 1
ATOM 668 O O . SER A 1 89 ? -2.400 -15.319 19.895 1.00 52.59 89 SER A O 1
ATOM 670 N N . ALA A 1 90 ? -3.657 -15.313 18.043 1.00 43.31 90 ALA A N 1
ATOM 671 C CA . ALA A 1 90 ? -3.916 -16.744 18.000 1.00 43.31 90 ALA A CA 1
ATOM 672 C C . ALA A 1 90 ? -3.405 -17.246 16.650 1.00 43.31 90 ALA A C 1
ATOM 674 O O . ALA A 1 90 ? -3.607 -16.587 15.637 1.00 43.31 90 ALA A O 1
ATOM 675 N N . LYS A 1 91 ? -2.708 -18.380 16.628 1.00 44.53 91 LYS A N 1
ATOM 676 C CA . LYS A 1 91 ? -2.150 -19.025 15.428 1.00 44.53 91 LYS A CA 1
ATOM 677 C C . LYS A 1 91 ? -3.246 -19.552 14.480 1.00 44.53 91 LYS A C 1
ATOM 679 O O . LYS A 1 91 ? -3.180 -20.698 14.045 1.00 44.53 91 LYS A O 1
ATOM 684 N N . GLU A 1 92 ? -4.259 -18.757 14.154 1.00 41.56 92 GLU A N 1
ATOM 685 C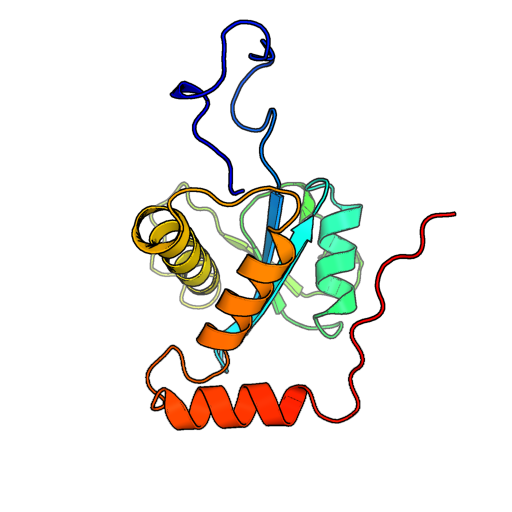 CA . GLU A 1 92 ? -5.292 -19.112 13.186 1.00 41.56 92 GLU A CA 1
ATOM 686 C C . GLU A 1 92 ? -4.744 -18.943 11.766 1.00 41.56 92 GLU A C 1
ATOM 688 O O . GLU A 1 92 ? -5.095 -18.046 11.009 1.00 41.56 92 GLU A O 1
ATOM 693 N N . PHE A 1 93 ? -3.868 -19.872 11.391 1.00 44.69 93 PHE A N 1
ATOM 694 C CA . PHE A 1 93 ? -3.458 -20.122 10.009 1.00 44.69 93 PHE A CA 1
ATOM 695 C C . PHE A 1 93 ? -4.532 -20.884 9.207 1.00 44.69 93 PHE A C 1
ATOM 697 O O . PHE A 1 93 ? -4.251 -21.387 8.123 1.00 44.69 93 PHE A O 1
ATOM 704 N N . VAL A 1 94 ? -5.766 -20.991 9.715 1.00 39.47 94 VAL A N 1
ATOM 705 C CA . VAL A 1 94 ? -6.831 -21.803 9.106 1.00 39.47 94 VAL A CA 1
ATOM 706 C C . VAL A 1 94 ? -8.184 -21.092 9.170 1.00 39.47 94 VAL A C 1
ATOM 708 O O . VAL A 1 94 ? -9.191 -21.676 9.547 1.00 39.47 94 VAL A O 1
ATOM 711 N N . ASN A 1 95 ? -8.236 -19.826 8.759 1.00 43.22 95 ASN A N 1
ATOM 712 C CA . ASN A 1 95 ? -9.485 -19.270 8.248 1.00 43.22 95 ASN A CA 1
ATOM 713 C C . ASN A 1 95 ? -9.214 -18.738 6.845 1.00 43.22 95 ASN A C 1
ATOM 715 O O . ASN A 1 95 ? -8.648 -17.664 6.654 1.00 43.22 95 ASN A O 1
ATOM 719 N N . LYS A 1 96 ? -9.527 -19.569 5.845 1.00 52.16 96 LYS A N 1
ATOM 720 C CA . LYS A 1 96 ? -9.084 -19.435 4.446 1.00 52.16 96 LYS A CA 1
ATOM 721 C C . LYS A 1 96 ? -9.523 -18.129 3.759 1.00 52.16 96 LYS A C 1
ATOM 723 O O . LYS A 1 96 ? -9.084 -17.877 2.645 1.00 52.16 96 LYS A O 1
ATOM 728 N N . MET A 1 97 ? -10.347 -17.300 4.405 1.00 51.81 97 MET A N 1
ATOM 729 C CA . MET A 1 97 ? -10.910 -16.081 3.816 1.00 51.81 97 MET A CA 1
ATOM 730 C C . MET A 1 97 ? -10.288 -14.781 4.359 1.00 51.81 97 MET A C 1
ATOM 732 O O . MET A 1 97 ? -10.025 -13.867 3.581 1.00 51.81 97 MET A O 1
ATOM 736 N N . ALA A 1 98 ? -9.953 -14.700 5.653 1.00 56.38 98 ALA A N 1
ATOM 737 C CA . ALA A 1 98 ? -9.477 -13.467 6.284 1.00 56.38 98 ALA A CA 1
ATOM 738 C C . ALA A 1 98 ? -8.020 -13.591 6.764 1.00 56.38 98 ALA A C 1
ATOM 740 O O . ALA A 1 98 ? -7.754 -13.963 7.901 1.00 56.38 98 ALA A O 1
ATOM 741 N N . HIS A 1 99 ? -7.053 -13.267 5.898 1.00 68.38 99 HIS A N 1
ATOM 742 C CA . HIS A 1 99 ? -5.629 -13.205 6.273 1.00 68.38 99 HIS A CA 1
ATOM 743 C C . HIS A 1 99 ? -4.901 -11.989 5.679 1.00 68.38 99 HIS A C 1
ATOM 745 O O . HIS A 1 99 ? -5.140 -11.606 4.535 1.00 68.38 99 HIS A O 1
ATOM 751 N N . THR A 1 100 ? -3.947 -11.413 6.404 1.00 76.25 100 THR A N 1
ATOM 752 C CA . THR A 1 100 ? -3.129 -10.262 5.963 1.00 76.25 100 THR A CA 1
ATOM 753 C C . THR A 1 100 ? -1.778 -10.667 5.363 1.00 76.25 100 THR A C 1
ATOM 755 O O . THR A 1 100 ? -1.029 -9.808 4.903 1.00 76.25 100 THR A O 1
ATOM 758 N N . ASN A 1 101 ? -1.489 -11.971 5.251 1.00 80.56 101 ASN A N 1
ATOM 759 C CA . ASN A 1 101 ? -0.209 -12.508 4.752 1.00 80.56 101 ASN A CA 1
ATOM 760 C C . ASN A 1 101 ? 0.251 -11.887 3.418 1.00 80.56 101 ASN A C 1
ATOM 762 O O . ASN A 1 101 ? 1.442 -11.670 3.197 1.00 80.56 101 ASN A O 1
ATOM 766 N N . GLY A 1 102 ? -0.697 -11.572 2.525 1.00 86.06 102 GLY A N 1
ATOM 767 C CA . GLY A 1 102 ? -0.406 -10.929 1.246 1.00 86.06 102 GLY A CA 1
ATOM 768 C C . GLY A 1 102 ? 0.299 -9.586 1.431 1.00 86.06 102 GLY A C 1
ATOM 769 O O . GLY A 1 102 ? 1.392 -9.392 0.900 1.00 86.06 102 GLY A O 1
ATOM 770 N N . ILE A 1 103 ? -0.284 -8.674 2.214 1.00 89.94 103 ILE A N 1
ATOM 771 C CA . ILE A 1 103 ? 0.317 -7.356 2.447 1.00 89.94 103 ILE A CA 1
ATOM 772 C C . ILE A 1 103 ? 1.566 -7.455 3.338 1.00 89.94 103 ILE A C 1
ATOM 774 O O . ILE A 1 103 ? 2.521 -6.702 3.162 1.00 89.94 103 ILE A O 1
ATOM 778 N N . GLU A 1 104 ? 1.644 -8.441 4.232 1.00 89.50 104 GLU A N 1
ATOM 779 C CA . GLU A 1 104 ? 2.866 -8.697 5.005 1.00 89.50 104 GLU A CA 1
ATOM 780 C C . GLU A 1 104 ? 4.056 -9.086 4.125 1.00 89.50 104 GLU A C 1
ATOM 782 O O . GLU A 1 104 ? 5.178 -8.628 4.368 1.00 89.50 104 GLU A O 1
ATOM 787 N N . SER A 1 105 ? 3.819 -9.873 3.070 1.00 89.00 105 SER A N 1
ATOM 788 C CA . SER A 1 105 ? 4.857 -10.237 2.101 1.00 89.00 105 SER A CA 1
ATOM 789 C C . SER A 1 105 ? 5.415 -9.009 1.370 1.00 89.00 105 SER A C 1
ATOM 791 O O . SER A 1 105 ? 6.631 -8.893 1.204 1.00 89.00 105 SER A O 1
ATOM 793 N N . VAL A 1 106 ? 4.557 -8.032 1.046 1.00 91.44 106 VAL A N 1
ATOM 794 C CA . VAL A 1 106 ? 4.955 -6.732 0.474 1.00 91.44 106 VAL A CA 1
ATOM 795 C C . VAL A 1 106 ? 5.902 -6.012 1.433 1.00 91.44 106 VAL A C 1
ATOM 797 O O . VAL A 1 106 ? 6.992 -5.579 1.046 1.00 91.44 106 VAL A O 1
ATOM 800 N N . TRP A 1 107 ? 5.543 -5.948 2.717 1.00 91.94 107 TRP A N 1
ATOM 801 C CA . TRP A 1 107 ? 6.387 -5.317 3.730 1.00 91.94 107 TRP A CA 1
ATOM 802 C C . TRP A 1 107 ? 7.706 -6.049 3.956 1.00 91.94 107 TRP A C 1
ATOM 804 O O . TRP A 1 107 ? 8.717 -5.402 4.243 1.00 91.94 107 TRP A O 1
ATOM 814 N N . ALA A 1 108 ? 7.728 -7.375 3.837 1.00 90.00 108 ALA A N 1
ATOM 815 C CA . ALA A 1 108 ? 8.954 -8.156 3.936 1.00 90.00 108 ALA A CA 1
ATOM 816 C C . ALA A 1 108 ? 9.935 -7.811 2.802 1.00 90.00 108 ALA A C 1
ATOM 818 O O . ALA A 1 108 ? 11.124 -7.613 3.067 1.00 90.00 108 ALA A O 1
ATOM 819 N N . VAL A 1 109 ? 9.443 -7.670 1.566 1.00 90.88 109 VAL A N 1
ATOM 820 C CA . VAL A 1 109 ? 10.259 -7.282 0.401 1.00 90.88 109 VAL A CA 1
ATOM 821 C C . VAL A 1 109 ? 10.832 -5.875 0.573 1.00 90.88 109 VAL A C 1
ATOM 823 O O . VAL A 1 109 ? 12.045 -5.694 0.456 1.00 90.88 109 VAL A O 1
ATOM 826 N N . LEU A 1 110 ? 9.998 -4.900 0.941 1.00 91.06 110 LEU A N 1
ATOM 827 C CA . LEU A 1 110 ? 10.430 -3.514 1.150 1.00 91.06 110 LEU A CA 1
ATOM 828 C C . LEU A 1 110 ? 11.498 -3.403 2.255 1.00 91.06 110 LEU A C 1
ATOM 830 O O . LEU A 1 110 ? 12.530 -2.756 2.075 1.00 91.06 110 LEU A O 1
ATOM 834 N N . LYS A 1 111 ? 11.310 -4.100 3.387 1.00 88.94 111 LYS A N 1
ATOM 835 C CA . LYS A 1 111 ? 12.306 -4.143 4.477 1.00 88.94 111 LYS A CA 1
ATOM 836 C C . LYS A 1 111 ? 13.608 -4.829 4.055 1.00 88.94 111 LYS A C 1
ATOM 838 O O . LYS A 1 111 ? 14.680 -4.411 4.491 1.00 88.94 111 LYS A O 1
ATOM 843 N N . ARG A 1 112 ? 13.544 -5.876 3.226 1.00 90.06 112 ARG A N 1
ATOM 844 C CA . ARG A 1 112 ? 14.743 -6.539 2.689 1.00 90.06 112 ARG A CA 1
ATOM 845 C C . ARG A 1 112 ? 15.524 -5.596 1.779 1.00 90.06 112 ARG A C 1
ATOM 847 O O . ARG A 1 112 ? 16.737 -5.504 1.922 1.00 90.06 112 ARG A O 1
ATOM 854 N N . GLY A 1 113 ? 14.829 -4.851 0.923 1.00 89.12 113 GLY A N 1
ATOM 855 C CA . GLY A 1 113 ? 15.425 -3.808 0.093 1.00 89.12 113 GLY A CA 1
ATOM 856 C C . GLY A 1 113 ? 16.100 -2.709 0.907 1.00 89.12 113 GLY A C 1
ATOM 857 O O . GLY A 1 113 ? 17.251 -2.366 0.647 1.00 89.12 113 GLY A O 1
ATOM 858 N N . TYR A 1 114 ? 15.424 -2.220 1.950 1.00 87.31 114 TYR A N 1
ATOM 859 C CA . TYR A 1 114 ? 16.003 -1.267 2.900 1.00 87.31 114 TYR A CA 1
ATOM 860 C C . TYR A 1 114 ? 17.311 -1.789 3.515 1.00 87.31 114 TYR A C 1
ATOM 862 O O . TYR A 1 114 ? 18.305 -1.071 3.546 1.00 87.31 114 TYR A O 1
ATOM 870 N N . ASN A 1 115 ? 17.334 -3.043 3.978 1.00 85.62 115 ASN A N 1
ATOM 871 C CA . ASN A 1 115 ? 18.511 -3.604 4.646 1.00 85.62 115 ASN A CA 1
ATOM 872 C C . ASN A 1 115 ? 19.654 -3.968 3.686 1.00 85.62 115 ASN A C 1
ATOM 874 O O . ASN A 1 115 ? 20.812 -3.835 4.074 1.00 85.62 115 ASN A O 1
ATOM 878 N N . GLY A 1 116 ? 19.337 -4.475 2.491 1.00 86.12 116 GLY A N 1
ATOM 879 C CA . GLY A 1 116 ? 20.316 -5.098 1.597 1.00 86.12 116 GLY A CA 1
ATOM 880 C C . GLY A 1 116 ? 20.747 -4.260 0.396 1.00 86.12 116 GLY A C 1
ATOM 881 O O . GLY A 1 116 ? 21.869 -4.428 -0.054 1.00 86.12 116 GLY A O 1
ATOM 882 N N . VAL A 1 117 ? 19.877 -3.393 -0.132 1.00 87.38 117 VAL A N 1
ATOM 883 C CA . VAL A 1 117 ? 20.164 -2.612 -1.352 1.00 87.38 117 VAL A CA 1
ATOM 884 C C . VAL A 1 117 ? 20.484 -1.168 -1.001 1.00 87.38 117 VAL A C 1
ATOM 886 O O . VAL A 1 117 ? 21.505 -0.635 -1.415 1.00 87.38 117 VAL A O 1
ATOM 889 N N . TYR A 1 118 ? 19.602 -0.529 -0.234 1.00 85.38 118 TYR A N 1
ATOM 890 C CA . TYR A 1 118 ? 19.688 0.913 -0.018 1.00 85.38 118 TYR A CA 1
ATOM 891 C C . TYR A 1 118 ? 20.511 1.278 1.215 1.00 85.38 118 TYR A C 1
ATOM 893 O O . TYR A 1 118 ? 21.123 2.340 1.232 1.00 85.38 118 TYR A O 1
ATOM 901 N N . HIS A 1 119 ? 20.533 0.411 2.238 1.00 76.50 119 HIS A N 1
ATOM 902 C CA . HIS A 1 119 ? 21.148 0.586 3.567 1.00 76.50 119 HIS A CA 1
ATOM 903 C C . HIS A 1 119 ? 20.643 1.801 4.380 1.00 76.50 119 HIS A C 1
ATOM 905 O O . HIS A 1 119 ? 20.563 1.733 5.610 1.00 76.50 119 HIS A O 1
ATOM 911 N N . HIS A 1 120 ? 20.237 2.881 3.712 1.00 82.12 120 HIS A N 1
ATOM 912 C CA . HIS A 1 120 ? 19.621 4.087 4.233 1.00 82.12 120 HIS A CA 1
ATOM 913 C C . HIS A 1 120 ? 18.546 4.591 3.252 1.00 82.12 120 HIS A C 1
ATOM 915 O O . HIS A 1 120 ? 18.817 4.854 2.085 1.00 82.12 120 HIS A O 1
ATOM 921 N N . MET A 1 121 ? 17.321 4.778 3.746 1.00 84.06 121 MET A N 1
ATOM 922 C CA . MET A 1 121 ? 16.247 5.473 3.031 1.00 84.06 121 MET A CA 1
ATOM 923 C C . MET A 1 121 ? 15.873 6.718 3.829 1.00 84.06 121 MET A C 1
ATOM 925 O O . MET A 1 121 ? 15.390 6.604 4.959 1.00 84.06 121 MET A O 1
ATOM 929 N N . SER A 1 122 ? 16.088 7.901 3.255 1.00 85.06 122 SER A N 1
ATOM 930 C CA . SER A 1 122 ? 15.665 9.147 3.891 1.00 85.06 122 SER A CA 1
ATOM 931 C C . SER A 1 122 ? 14.151 9.325 3.761 1.00 85.06 122 SER A C 1
ATOM 933 O O . SER A 1 122 ? 13.548 8.947 2.756 1.00 85.06 122 SER A O 1
ATOM 935 N N . VAL A 1 123 ? 13.523 9.943 4.766 1.00 82.88 123 VAL A N 1
ATOM 936 C CA . VAL A 1 123 ? 12.073 10.219 4.744 1.00 82.88 123 VAL A CA 1
ATOM 937 C C . VAL A 1 123 ? 11.695 11.100 3.548 1.00 82.88 123 VAL A C 1
ATOM 939 O O . VAL A 1 123 ? 10.666 10.865 2.925 1.00 82.88 123 VAL A O 1
ATOM 942 N N . LYS A 1 124 ? 12.576 12.039 3.166 1.00 84.75 124 LYS A N 1
ATOM 943 C CA . LYS A 1 124 ? 12.414 12.926 2.001 1.00 84.75 124 LYS A CA 1
ATOM 944 C C . LYS A 1 124 ? 12.166 12.165 0.692 1.00 84.75 124 LYS A C 1
ATOM 946 O O . LYS A 1 124 ? 11.461 12.671 -0.170 1.00 84.75 124 LYS A O 1
ATOM 951 N N . HIS A 1 125 ? 12.751 10.978 0.540 1.00 87.00 125 HIS A N 1
ATOM 952 C CA . HIS A 1 125 ? 12.658 10.172 -0.682 1.00 87.00 125 HIS A CA 1
ATOM 953 C C . HIS A 1 125 ? 11.867 8.877 -0.482 1.00 87.00 125 HIS A C 1
ATOM 955 O O . HIS A 1 125 ? 11.854 8.022 -1.365 1.00 87.00 125 HIS A O 1
ATOM 961 N N . LEU A 1 126 ? 11.205 8.709 0.669 1.00 88.94 126 LEU A N 1
ATOM 962 C CA . LEU A 1 126 ? 10.517 7.465 1.001 1.00 88.94 126 LEU A CA 1
ATOM 963 C C . LEU A 1 126 ? 9.405 7.129 0.001 1.00 88.94 126 LEU A C 1
ATOM 965 O O . LEU A 1 126 ? 9.249 5.959 -0.333 1.00 88.94 126 LEU A O 1
ATOM 969 N N . SER A 1 127 ? 8.679 8.133 -0.499 1.00 89.75 127 SER A N 1
ATOM 970 C CA . SER A 1 127 ? 7.668 7.950 -1.547 1.00 89.75 127 SER A CA 1
ATOM 971 C C . SER A 1 127 ? 8.265 7.316 -2.802 1.00 89.75 127 SER A C 1
ATOM 973 O O . SER A 1 127 ? 7.777 6.280 -3.229 1.00 89.75 127 SER A O 1
ATOM 975 N N . CYS A 1 128 ? 9.389 7.834 -3.308 1.00 90.31 128 CYS A N 1
ATOM 976 C CA . CYS A 1 128 ? 10.056 7.285 -4.492 1.00 90.31 128 CYS A CA 1
ATOM 977 C C . CYS A 1 128 ? 10.463 5.815 -4.311 1.00 90.31 128 CYS A C 1
ATOM 979 O O . CYS A 1 128 ? 10.315 5.021 -5.235 1.00 90.31 128 CYS A O 1
ATOM 981 N N . TYR A 1 129 ? 10.948 5.436 -3.122 1.00 92.00 129 TYR A N 1
ATOM 982 C CA . TYR A 1 129 ? 11.238 4.030 -2.829 1.00 92.00 129 TYR A CA 1
ATOM 983 C C . TYR A 1 129 ? 9.959 3.190 -2.819 1.00 92.00 129 TYR A C 1
ATOM 985 O O . TYR A 1 129 ? 9.923 2.120 -3.417 1.00 92.00 129 TYR A O 1
ATOM 993 N N . ILE A 1 130 ? 8.896 3.656 -2.162 1.00 93.19 130 ILE A N 1
ATOM 994 C CA . ILE A 1 130 ? 7.618 2.935 -2.128 1.00 93.19 130 ILE A CA 1
ATOM 995 C C . ILE A 1 130 ? 7.070 2.737 -3.547 1.00 93.19 130 ILE A C 1
ATOM 997 O O . ILE A 1 130 ? 6.696 1.615 -3.886 1.00 93.19 130 ILE A O 1
ATOM 1001 N N . ASP A 1 131 ? 7.079 3.776 -4.378 1.00 92.88 131 ASP A N 1
ATOM 1002 C CA . ASP A 1 131 ? 6.619 3.728 -5.769 1.00 92.88 131 ASP A CA 1
ATOM 1003 C C . ASP A 1 131 ? 7.440 2.734 -6.601 1.00 92.88 131 ASP A C 1
ATOM 1005 O O . ASP A 1 131 ? 6.897 1.941 -7.368 1.00 92.88 131 ASP A O 1
ATOM 1009 N N . GLU A 1 132 ? 8.756 2.705 -6.401 1.00 91.56 132 GLU A N 1
ATOM 1010 C CA . GLU A 1 132 ? 9.655 1.763 -7.065 1.00 91.56 132 GLU A CA 1
ATOM 1011 C C . GLU A 1 132 ? 9.358 0.304 -6.670 1.00 91.56 132 GLU A C 1
ATOM 1013 O O . GLU A 1 132 ? 9.269 -0.576 -7.535 1.00 91.56 132 GLU A O 1
ATOM 1018 N N . PHE A 1 133 ? 9.124 0.038 -5.380 1.00 92.25 133 PHE A N 1
ATOM 1019 C CA . PHE A 1 133 ? 8.757 -1.297 -4.898 1.00 92.25 133 PHE A CA 1
ATOM 1020 C C . PHE A 1 133 ? 7.367 -1.733 -5.362 1.00 92.25 133 PHE A C 1
ATOM 1022 O O . PHE A 1 133 ? 7.209 -2.886 -5.771 1.00 92.25 133 PHE A O 1
ATOM 1029 N N . THR A 1 134 ? 6.365 -0.852 -5.313 1.00 94.00 134 THR A N 1
ATOM 1030 C CA . THR A 1 134 ? 5.008 -1.178 -5.780 1.00 94.00 134 THR A CA 1
ATOM 1031 C C . THR A 1 134 ? 5.001 -1.436 -7.282 1.00 94.00 134 THR A C 1
ATOM 1033 O O . THR A 1 134 ? 4.473 -2.461 -7.710 1.00 94.00 134 THR A O 1
ATOM 1036 N N . PHE A 1 135 ? 5.696 -0.612 -8.074 1.00 92.88 135 PHE A N 1
ATOM 1037 C CA . PHE A 1 135 ? 5.900 -0.852 -9.503 1.00 92.88 135 PHE A CA 1
ATOM 1038 C C . PHE A 1 135 ? 6.542 -2.217 -9.760 1.00 92.88 135 PHE A C 1
ATOM 1040 O O . PHE A 1 135 ? 6.050 -2.999 -10.571 1.00 92.88 135 PHE A O 1
ATOM 1047 N N . ARG A 1 136 ? 7.623 -2.551 -9.049 1.00 90.69 136 ARG A N 1
ATOM 1048 C CA . ARG A 1 136 ? 8.324 -3.831 -9.220 1.00 90.69 136 ARG A CA 1
ATOM 1049 C C . ARG A 1 136 ? 7.434 -5.035 -8.902 1.00 90.69 136 ARG A C 1
ATOM 1051 O O . ARG A 1 136 ? 7.516 -6.043 -9.605 1.00 90.69 136 ARG A O 1
ATOM 1058 N N . LEU A 1 137 ? 6.618 -4.938 -7.853 1.00 91.69 137 LEU A N 1
ATOM 1059 C CA . LEU A 1 137 ? 5.671 -5.985 -7.464 1.00 91.69 137 LEU A CA 1
ATOM 1060 C C . LEU A 1 137 ? 4.575 -6.155 -8.520 1.00 91.69 137 LEU A C 1
ATOM 1062 O O . LEU A 1 137 ? 4.314 -7.285 -8.931 1.00 91.69 137 LEU A O 1
ATOM 1066 N N . ASN A 1 138 ? 4.021 -5.047 -9.013 1.00 93.12 138 ASN A N 1
ATOM 1067 C CA . ASN A 1 138 ? 2.959 -5.047 -10.021 1.00 93.12 138 ASN A CA 1
ATOM 1068 C C . ASN A 1 138 ? 3.462 -5.493 -11.403 1.00 93.12 138 ASN A C 1
ATOM 1070 O O . ASN A 1 138 ? 2.739 -6.160 -12.135 1.00 93.12 138 ASN A O 1
ATOM 1074 N N . GLN A 1 139 ? 4.735 -5.247 -11.728 1.00 90.06 139 GLN A N 1
ATOM 1075 C CA . GLN A 1 139 ? 5.372 -5.705 -12.968 1.00 90.06 139 GLN A CA 1
ATOM 1076 C C . GLN A 1 139 ? 5.932 -7.126 -12.853 1.00 90.06 139 GLN A C 1
ATOM 1078 O O . GLN A 1 139 ? 7.114 -7.394 -13.097 1.00 90.06 139 GLN A O 1
ATOM 1083 N N . GLY A 1 140 ? 5.057 -8.049 -12.457 1.00 82.69 140 GLY A N 1
ATOM 1084 C CA . GLY A 1 140 ? 5.338 -9.481 -12.411 1.00 82.69 140 GLY A CA 1
ATOM 1085 C C . GLY A 1 140 ? 6.326 -9.897 -11.324 1.00 82.69 140 GLY A C 1
ATOM 1086 O O . GLY A 1 140 ? 6.919 -10.967 -11.439 1.00 82.69 140 GLY A O 1
ATOM 1087 N N . ASN A 1 141 ? 6.531 -9.078 -10.285 1.00 83.88 141 ASN A N 1
ATOM 1088 C CA . ASN A 1 141 ? 7.398 -9.382 -9.143 1.00 83.88 141 ASN A CA 1
ATOM 1089 C C . ASN A 1 141 ? 8.777 -9.937 -9.558 1.00 83.88 141 ASN A C 1
ATOM 1091 O O . ASN A 1 141 ? 9.212 -10.990 -9.093 1.00 83.88 141 ASN A O 1
ATOM 1095 N N . VAL A 1 142 ? 9.448 -9.244 -10.485 1.00 79.88 142 VAL A N 1
ATOM 1096 C CA . VAL A 1 142 ? 10.787 -9.609 -11.004 1.00 79.88 142 VAL A CA 1
ATOM 1097 C C . VAL A 1 142 ? 10.820 -10.919 -11.818 1.00 79.88 142 VAL A C 1
ATOM 1099 O O . VAL A 1 142 ? 11.882 -11.329 -12.272 1.00 79.88 142 VAL A O 1
ATOM 1102 N N . LYS A 1 143 ? 9.675 -11.556 -12.098 1.00 84.81 143 LYS A N 1
ATOM 1103 C CA . LYS A 1 143 ? 9.598 -12.685 -13.046 1.00 84.81 143 LYS A CA 1
ATOM 1104 C C . LYS A 1 143 ? 9.736 -12.226 -14.497 1.00 84.81 143 LYS A C 1
ATOM 1106 O O . LYS A 1 143 ? 10.244 -12.960 -15.335 1.00 84.81 143 LYS A O 1
ATOM 1111 N N . ILE A 1 144 ? 9.277 -11.009 -14.788 1.00 88.44 144 ILE A N 1
ATOM 1112 C CA . ILE A 1 144 ? 9.433 -10.383 -16.100 1.00 88.44 144 ILE A CA 1
ATOM 1113 C C . ILE A 1 144 ? 10.879 -9.906 -16.247 1.00 88.44 144 ILE A C 1
ATOM 1115 O O . ILE A 1 144 ? 11.412 -9.232 -15.359 1.00 88.44 144 ILE A O 1
ATOM 1119 N N . HIS A 1 145 ? 11.491 -10.224 -17.391 1.00 90.31 145 HIS A N 1
ATOM 1120 C CA . HIS A 1 145 ? 12.864 -9.845 -17.704 1.00 90.31 145 HIS A CA 1
ATOM 1121 C C . HIS A 1 145 ? 13.099 -8.336 -17.521 1.00 90.31 145 HIS A C 1
ATOM 1123 O O . HIS A 1 145 ? 12.266 -7.504 -17.893 1.00 90.31 145 HIS A O 1
ATOM 1129 N N . THR A 1 146 ? 14.258 -7.972 -16.967 1.00 87.44 146 THR A N 1
ATOM 1130 C CA . THR A 1 146 ? 14.577 -6.595 -16.557 1.00 87.44 146 THR A CA 1
ATOM 1131 C C . THR A 1 146 ? 14.376 -5.575 -17.674 1.00 87.44 146 THR A C 1
ATOM 1133 O O . THR A 1 146 ? 13.771 -4.535 -17.430 1.00 87.44 146 THR A O 1
ATOM 1136 N N . MET A 1 147 ? 14.795 -5.886 -18.904 1.00 92.69 147 MET A N 1
ATOM 1137 C CA . MET A 1 147 ? 14.647 -4.961 -20.036 1.00 92.69 147 MET A CA 1
ATOM 1138 C C . MET A 1 147 ? 13.185 -4.684 -20.398 1.00 92.69 147 MET A C 1
ATOM 1140 O O . MET A 1 147 ? 12.843 -3.552 -20.720 1.00 92.69 147 MET A O 1
ATOM 1144 N N . VAL A 1 148 ? 12.304 -5.679 -20.272 1.00 92.00 148 VAL A N 1
ATOM 1145 C CA . VAL A 1 148 ? 10.865 -5.509 -20.536 1.00 92.00 148 VAL A CA 1
ATOM 1146 C C . VAL A 1 148 ? 10.235 -4.611 -19.471 1.00 92.00 148 VAL A C 1
ATOM 1148 O O . VAL A 1 148 ? 9.440 -3.725 -19.779 1.00 92.00 148 VAL A O 1
ATOM 1151 N N . ARG A 1 149 ? 10.647 -4.769 -18.208 1.00 90.75 149 ARG A N 1
ATOM 1152 C CA . ARG A 1 149 ? 10.213 -3.881 -17.122 1.00 90.75 149 ARG A CA 1
ATOM 1153 C C . ARG A 1 149 ? 10.705 -2.448 -17.305 1.00 90.75 149 ARG A C 1
ATOM 1155 O O . ARG A 1 149 ? 9.934 -1.524 -17.066 1.00 90.75 149 ARG A O 1
ATOM 1162 N N . ILE A 1 150 ? 11.958 -2.260 -17.724 1.00 89.50 150 ILE A N 1
ATOM 1163 C CA . ILE A 1 150 ? 12.507 -0.930 -18.028 1.00 89.50 150 ILE A CA 1
ATOM 1164 C C . ILE A 1 150 ? 11.736 -0.298 -19.188 1.00 89.50 150 ILE A C 1
ATOM 1166 O O . ILE A 1 150 ? 11.325 0.851 -19.074 1.00 89.50 150 ILE A O 1
ATOM 1170 N N . ALA A 1 151 ? 11.467 -1.045 -20.260 1.00 92.56 151 ALA A N 1
ATOM 1171 C CA . ALA A 1 151 ? 10.670 -0.549 -21.380 1.00 92.56 151 ALA A CA 1
ATOM 1172 C C . ALA A 1 151 ? 9.267 -0.108 -20.932 1.00 92.56 151 ALA A C 1
ATOM 1174 O O . ALA A 1 151 ? 8.811 0.968 -21.305 1.00 92.56 151 ALA A O 1
ATOM 1175 N N . SER A 1 152 ? 8.609 -0.886 -20.066 1.00 92.06 152 SER A N 1
ATOM 1176 C CA . SER A 1 152 ? 7.316 -0.502 -19.493 1.00 92.06 152 SER A CA 1
ATOM 1177 C C . SER A 1 152 ? 7.399 0.748 -18.610 1.00 92.06 152 SER A C 1
ATOM 1179 O O . SER A 1 152 ? 6.512 1.597 -18.688 1.00 92.06 152 SER A O 1
ATOM 1181 N N . LEU A 1 153 ? 8.459 0.888 -17.808 1.00 89.81 153 LEU A N 1
ATOM 1182 C CA . LEU A 1 153 ? 8.699 2.092 -17.012 1.00 89.81 153 LEU A CA 1
ATOM 1183 C C . LEU A 1 153 ? 8.840 3.324 -17.916 1.00 89.81 153 LEU A C 1
ATOM 1185 O O . LEU A 1 153 ? 8.168 4.325 -17.688 1.00 89.81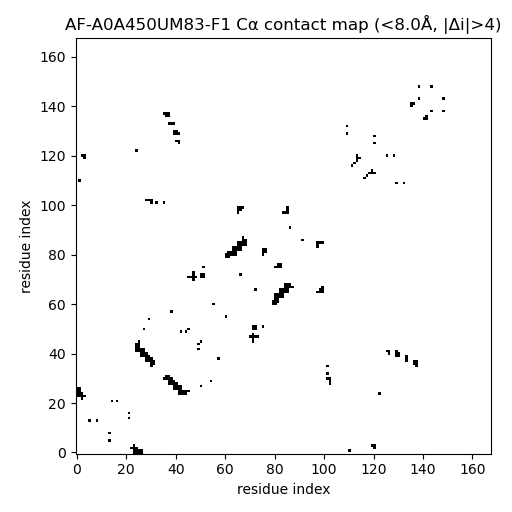 153 LEU A O 1
ATOM 1189 N N . VAL A 1 154 ? 9.672 3.229 -18.957 1.00 91.38 154 VAL A N 1
ATOM 1190 C CA . VAL A 1 154 ? 9.890 4.304 -19.938 1.00 91.38 154 VAL A CA 1
ATOM 1191 C C . VAL A 1 154 ? 8.594 4.641 -20.676 1.00 91.38 154 VAL A C 1
ATOM 1193 O O . VAL A 1 154 ? 8.265 5.814 -20.823 1.00 91.38 154 VAL A O 1
ATOM 1196 N N . GLY A 1 155 ? 7.807 3.636 -21.069 1.00 91.88 155 GLY A N 1
ATOM 1197 C CA . GLY A 1 155 ? 6.488 3.844 -21.670 1.00 91.88 155 GLY A CA 1
ATOM 1198 C C . GLY A 1 155 ? 5.543 4.636 -20.760 1.00 91.88 155 GLY A C 1
ATOM 1199 O O . GLY A 1 155 ? 4.863 5.546 -21.225 1.00 91.88 155 GLY A O 1
ATOM 1200 N N . GLY A 1 156 ? 5.562 4.367 -19.451 1.00 87.88 156 GLY A N 1
ATOM 1201 C CA . GLY A 1 156 ? 4.778 5.112 -18.459 1.00 87.88 156 GLY A CA 1
ATOM 1202 C C . GLY A 1 156 ? 5.239 6.558 -18.224 1.00 87.88 156 GLY A C 1
ATOM 1203 O O . GLY A 1 156 ? 4.489 7.353 -17.656 1.00 87.88 156 GLY A O 1
ATOM 1204 N N . MET A 1 157 ? 6.451 6.916 -18.660 1.00 88.88 157 MET A N 1
ATOM 1205 C CA . MET A 1 157 ? 6.986 8.279 -18.560 1.00 88.88 157 MET A CA 1
ATOM 1206 C C . MET A 1 157 ? 6.551 9.177 -19.724 1.00 88.88 157 MET A C 1
ATOM 1208 O O . MET A 1 157 ? 6.634 10.400 -19.609 1.00 88.88 157 MET A O 1
ATOM 1212 N N . VAL A 1 158 ? 6.078 8.609 -20.837 1.00 91.56 158 VAL A N 1
ATOM 1213 C CA . VAL A 1 158 ? 5.665 9.389 -22.012 1.00 91.56 158 VAL A CA 1
ATOM 1214 C C . VAL A 1 158 ? 4.527 10.345 -21.634 1.00 91.56 158 VAL A C 1
ATOM 1216 O O . VAL A 1 158 ? 3.527 9.952 -21.03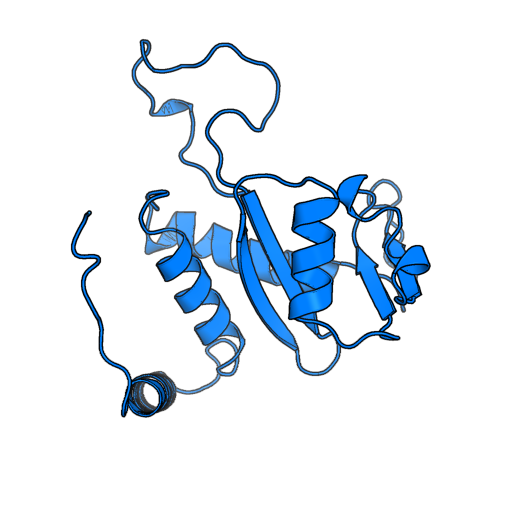7 1.00 91.56 158 VAL A O 1
ATOM 1219 N N . GLY A 1 159 ? 4.698 11.632 -21.947 1.00 87.31 159 GLY A N 1
ATOM 1220 C CA . GLY A 1 159 ? 3.728 12.683 -21.613 1.00 87.31 159 GLY A CA 1
ATOM 1221 C C . GLY A 1 159 ? 3.708 13.099 -20.135 1.00 87.31 159 GLY A C 1
ATOM 1222 O O . GLY A 1 159 ? 2.920 13.966 -19.760 1.00 87.31 159 GLY A O 1
ATOM 1223 N N . LYS A 1 160 ? 4.571 12.526 -19.284 1.00 84.94 160 LYS A N 1
ATOM 1224 C CA . LYS A 1 160 ? 4.769 12.968 -17.898 1.00 84.94 160 LYS A CA 1
ATOM 1225 C C . LYS A 1 160 ? 5.978 13.896 -17.828 1.00 84.94 160 LYS A C 1
ATOM 1227 O O . LYS A 1 160 ? 7.040 13.597 -18.364 1.00 84.94 160 LYS A O 1
ATOM 1232 N N . ARG A 1 161 ? 5.830 15.030 -17.140 1.00 81.50 161 ARG A N 1
ATOM 1233 C CA . ARG A 1 161 ? 6.919 15.985 -16.901 1.00 81.50 161 ARG A CA 1
ATOM 1234 C C . ARG A 1 161 ? 7.227 16.037 -15.414 1.00 81.50 161 ARG A C 1
ATOM 1236 O O . ARG A 1 161 ? 6.327 16.251 -14.608 1.00 81.50 161 ARG A O 1
ATOM 1243 N N . LEU A 1 162 ? 8.500 15.878 -15.058 1.00 75.00 162 LEU A N 1
ATOM 1244 C CA . LEU A 1 162 ? 8.971 16.196 -13.714 1.00 75.00 162 LEU A CA 1
ATOM 1245 C C . LEU A 1 162 ? 8.996 17.717 -13.571 1.00 75.00 162 LEU A C 1
ATOM 1247 O O . LEU A 1 162 ? 9.854 18.393 -14.136 1.00 75.00 162 LEU A O 1
ATOM 1251 N N . THR A 1 163 ? 8.026 18.260 -12.849 1.00 73.94 163 THR A N 1
ATOM 1252 C CA . THR A 1 163 ? 8.044 19.655 -12.417 1.00 73.94 163 THR A CA 1
ATOM 1253 C C . THR A 1 163 ? 8.734 19.716 -11.065 1.00 73.94 163 THR A C 1
ATOM 1255 O O . THR A 1 163 ? 8.306 19.059 -10.115 1.00 73.94 163 THR A O 1
ATOM 1258 N N . TYR A 1 164 ? 9.815 20.485 -10.964 1.00 61.69 164 TYR A N 1
ATOM 1259 C CA . TYR A 1 164 ? 10.376 20.807 -9.658 1.00 61.69 164 TYR A CA 1
ATOM 1260 C C . TYR A 1 164 ? 9.337 21.605 -8.866 1.00 61.69 164 TYR A C 1
ATOM 1262 O O . TYR A 1 164 ? 8.677 22.479 -9.423 1.00 61.69 164 TYR A O 1
ATOM 1270 N N . LEU A 1 165 ? 9.194 21.301 -7.574 1.00 54.19 165 LEU A N 1
ATOM 1271 C CA . LEU A 1 165 ? 8.483 22.164 -6.634 1.00 54.19 165 LEU A CA 1
ATOM 1272 C C . LEU A 1 165 ? 9.218 23.511 -6.595 1.00 54.19 165 LEU A C 1
ATOM 1274 O O . LEU A 1 165 ? 10.228 23.654 -5.907 1.00 54.19 165 LEU A O 1
ATOM 1278 N N . THR A 1 166 ? 8.747 24.482 -7.371 1.00 45.72 166 THR A N 1
ATOM 1279 C CA . THR A 1 166 ? 9.075 25.894 -7.177 1.00 45.72 166 THR A CA 1
ATOM 1280 C C . THR A 1 166 ? 8.394 26.318 -5.886 1.00 45.72 166 THR A C 1
ATOM 1282 O O . THR A 1 166 ? 7.169 26.401 -5.837 1.00 45.72 166 THR A O 1
ATOM 1285 N N . GLY A 1 167 ? 9.181 26.470 -4.820 1.00 48.44 167 GLY A N 1
ATOM 1286 C CA . GLY A 1 167 ? 8.681 26.929 -3.529 1.00 48.44 167 GLY A CA 1
ATOM 1287 C C . GLY A 1 167 ? 8.005 28.293 -3.659 1.00 48.44 167 GLY A C 1
ATOM 1288 O O . GLY A 1 167 ? 8.556 29.190 -4.296 1.00 48.44 167 GLY A O 1
ATOM 1289 N N . ILE A 1 168 ? 6.818 28.400 -3.064 1.00 36.00 168 ILE A N 1
ATOM 1290 C CA . ILE A 1 168 ? 6.206 29.652 -2.608 1.00 36.00 168 ILE A CA 1
ATOM 1291 C C . ILE A 1 168 ? 6.407 29.683 -1.095 1.00 36.00 168 ILE A C 1
ATOM 1293 O O . ILE A 1 168 ? 6.233 28.601 -0.481 1.00 36.00 168 ILE A O 1
#

Sequence (168 aa):
MLAEKKKNKHGNKKLRAGRGAVGKQAVVGIRERDTGTVKASAVSDTTRETLHSMVSENVATGTTVYSDKHKGYIGLNSIGYVHDSVNHSAKEFVNKMAHTNGIESVWAVLKRGYNGVYHHMSVKHLSCYIDEFTFRLNQGNVKIHTMVRIASLVGGMVGKRLTYLTGI

Secondary structure (DSSP, 8-state):
-B---GGGS-GGG-----TTTTT-BEEEEEE-TTT--EEEEEES---HHHHHHHHHTTS-TT-EEEEES-GGGTTGGGGT-EEEEE-TTS-----TT---HHHHHHHHHHHHHIIIIIS---GGGHHHHHHHHHHHHHTGGGTS-HHHHHHHHHHHHTT---------

Foldseek 3Di:
DDADDPVPDDPVPDDPDDDDPVGDWDKDKDADDPLRQIDMATDPDLALVRVLCVCPVPPDFAEEDAEAPPPSVPCNVVVRYNYDHDYPPDPCPDPVPHDPVSVVVLVVVLVCCCVPPVVDDDPVCVGVSSVVSSLCSSVVVPPDDPVVSVVVVVVVCVPPDDDDPPDD